Protein AF-R7TTT1-F1 (afdb_monomer_lite)

pLDDT: mean 76.88, std 11.59, range [42.06, 88.31]

Foldseek 3Di:
DDDPQDPVRFDWDWDPAAAPVRHIDIDTLCQQCPVDQPDNVSLSVPPVNSVVSPDD

Structure (mmCIF, N/CA/C/O backbone):
data_AF-R7TTT1-F1
#
_entry.id   AF-R7TTT1-F1
#
loop_
_atom_site.group_PDB
_atom_site.id
_atom_site.type_symbol
_atom_site.label_atom_id
_atom_site.label_alt_id
_atom_site.label_comp_id
_atom_site.label_asym_id
_atom_site.label_entity_id
_atom_site.label_seq_id
_atom_site.pdbx_PDB_ins_code
_atom_site.Cartn_x
_atom_site.Cartn_y
_atom_site.Cartn_z
_atom_site.occupancy
_atom_site.B_iso_or_equiv
_atom_site.auth_seq_id
_atom_site.auth_comp_id
_atom_site.auth_asym_id
_atom_site.auth_atom_id
_atom_site.pdbx_PDB_model_num
ATOM 1 N N . VAL A 1 1 ? -8.349 -10.086 4.150 1.00 55.00 1 VAL A N 1
ATOM 2 C CA . VAL A 1 1 ? -9.127 -9.160 3.294 1.00 55.00 1 VAL A CA 1
ATOM 3 C C . VAL A 1 1 ? -8.632 -9.351 1.870 1.00 55.00 1 VAL A C 1
ATOM 5 O O . VAL A 1 1 ? -7.429 -9.326 1.676 1.00 55.00 1 VAL A O 1
ATOM 8 N N . ALA A 1 2 ? -9.507 -9.669 0.917 1.00 59.81 2 ALA A N 1
ATOM 9 C CA . ALA A 1 2 ? -9.115 -9.854 -0.481 1.00 59.81 2 ALA A CA 1
ATOM 10 C C . ALA A 1 2 ? -9.521 -8.602 -1.262 1.00 59.81 2 ALA A C 1
ATOM 12 O O . ALA A 1 2 ? -10.703 -8.259 -1.285 1.00 59.81 2 ALA A O 1
ATOM 13 N N . CYS A 1 3 ? -8.549 -7.903 -1.846 1.00 73.00 3 CYS A N 1
ATOM 14 C CA . CYS A 1 3 ? -8.819 -6.780 -2.735 1.00 73.00 3 CYS A CA 1
ATOM 15 C C . CYS A 1 3 ? -9.398 -7.292 -4.064 1.00 73.00 3 CYS A C 1
ATOM 17 O O . CYS A 1 3 ? -8.976 -8.353 -4.536 1.00 73.00 3 CYS A O 1
ATOM 19 N N . PRO A 1 4 ? -10.364 -6.582 -4.671 1.00 72.38 4 PRO A N 1
ATOM 20 C CA . PRO A 1 4 ? -10.916 -6.980 -5.958 1.00 72.38 4 PRO A CA 1
ATOM 21 C C . PRO A 1 4 ? -9.830 -6.859 -7.028 1.00 72.38 4 PRO A C 1
ATOM 23 O O . PRO A 1 4 ? -9.270 -5.789 -7.211 1.00 72.38 4 PRO A O 1
ATOM 26 N N . VAL A 1 5 ? -9.518 -7.944 -7.734 1.00 66.38 5 VAL A N 1
ATOM 27 C CA . VAL A 1 5 ? -8.580 -7.895 -8.865 1.00 66.38 5 VAL A CA 1
ATOM 28 C C . VAL A 1 5 ? -9.112 -6.915 -9.908 1.00 66.38 5 VAL A C 1
ATOM 30 O O . VAL A 1 5 ? -10.221 -7.087 -10.416 1.00 66.38 5 VAL A O 1
ATOM 33 N N . THR A 1 6 ? -8.348 -5.864 -10.191 1.00 65.56 6 THR A N 1
ATOM 34 C CA . THR A 1 6 ? -8.649 -4.941 -11.283 1.00 65.56 6 THR A CA 1
ATOM 35 C C . THR A 1 6 ? -8.416 -5.657 -12.612 1.00 65.56 6 THR A C 1
ATOM 37 O O . THR A 1 6 ? -7.428 -6.369 -12.785 1.00 65.56 6 THR A O 1
ATOM 40 N N . ASP A 1 7 ? -9.336 -5.464 -13.560 1.00 64.38 7 ASP A N 1
ATOM 41 C CA . ASP A 1 7 ? -9.307 -6.064 -14.910 1.00 64.38 7 ASP A CA 1
ATOM 42 C C . ASP A 1 7 ? -8.018 -5.721 -15.690 1.00 64.38 7 ASP A C 1
ATOM 44 O O . ASP A 1 7 ? -7.586 -6.454 -16.572 1.00 64.38 7 ASP A O 1
ATOM 48 N N . ASP A 1 8 ? -7.343 -4.646 -15.278 1.00 69.88 8 ASP A N 1
ATOM 49 C CA . ASP A 1 8 ? -6.101 -4.121 -15.851 1.00 69.88 8 ASP A CA 1
ATOM 50 C C . ASP A 1 8 ? -4.844 -4.954 -15.497 1.00 69.88 8 ASP A C 1
ATOM 52 O O . ASP A 1 8 ? -3.730 -4.594 -15.870 1.00 69.88 8 ASP A O 1
ATOM 56 N N . GLY A 1 9 ? -4.990 -6.058 -14.750 1.00 66.12 9 GLY A N 1
ATOM 57 C CA . GLY A 1 9 ? -3.885 -6.956 -14.383 1.00 66.12 9 GLY A CA 1
ATOM 58 C C . GLY A 1 9 ? -2.964 -6.426 -13.278 1.00 66.12 9 GLY A C 1
ATOM 59 O O . GLY A 1 9 ? -1.912 -7.013 -13.015 1.00 66.12 9 GLY A O 1
ATOM 60 N N . ARG A 1 10 ? -3.353 -5.332 -12.620 1.00 70.75 10 ARG A N 1
ATOM 61 C CA . ARG A 1 10 ? -2.583 -4.699 -11.543 1.00 70.75 10 ARG A CA 1
ATOM 62 C C . ARG A 1 10 ? -2.800 -5.431 -10.227 1.00 70.75 10 ARG A C 1
ATOM 64 O O . ARG A 1 10 ? -3.904 -5.902 -9.936 1.00 70.75 10 ARG A O 1
ATOM 71 N N . ARG A 1 11 ? -1.745 -5.547 -9.421 1.00 76.56 11 ARG A N 1
ATOM 72 C CA . ARG A 1 11 ? -1.844 -6.193 -8.112 1.00 76.56 11 ARG A CA 1
ATOM 73 C C . ARG A 1 11 ? -2.279 -5.148 -7.100 1.00 76.56 11 ARG A C 1
ATOM 75 O O . ARG A 1 11 ? -1.581 -4.176 -6.855 1.00 76.56 11 ARG A O 1
ATOM 82 N N . LEU A 1 12 ? -3.447 -5.367 -6.504 1.00 81.12 12 LEU A N 1
ATOM 83 C CA . LEU A 1 12 ? -3.892 -4.547 -5.389 1.00 81.12 12 LEU A CA 1
ATOM 84 C C . LEU A 1 12 ? -3.389 -5.127 -4.073 1.00 81.12 12 LEU A C 1
ATOM 86 O O . LEU A 1 12 ? -3.589 -6.311 -3.784 1.00 81.12 12 LEU A O 1
ATOM 90 N N . ILE A 1 13 ? -2.797 -4.263 -3.262 1.00 81.06 13 ILE A N 1
ATOM 91 C CA . ILE A 1 13 ? -2.346 -4.554 -1.908 1.00 81.06 13 ILE A CA 1
ATOM 92 C C . ILE A 1 13 ? -3.344 -3.932 -0.934 1.00 81.06 13 ILE A C 1
ATOM 94 O O . ILE A 1 13 ? -3.764 -2.784 -1.088 1.00 81.06 13 ILE A O 1
ATOM 98 N N . SER A 1 14 ? -3.761 -4.703 0.070 1.00 84.50 14 SER A N 1
ATOM 99 C CA . SER A 1 14 ? -4.595 -4.193 1.158 1.00 84.50 14 SER A CA 1
ATOM 100 C C . SER A 1 14 ? -3.733 -3.504 2.207 1.00 84.50 14 SER A C 1
ATOM 102 O O . SER A 1 14 ? -2.769 -4.110 2.679 1.00 84.50 14 SER A O 1
ATOM 104 N N . CYS A 1 15 ? -4.136 -2.309 2.636 1.00 84.69 15 CYS A N 1
ATOM 105 C CA . CYS A 1 15 ? -3.533 -1.642 3.784 1.00 84.69 15 CYS A CA 1
ATOM 106 C C . CYS A 1 15 ? -3.629 -2.534 5.039 1.00 84.69 15 CYS A C 1
ATOM 108 O O . CYS A 1 15 ? -4.676 -3.163 5.249 1.00 84.69 15 CYS A O 1
ATOM 110 N N . PRO A 1 16 ? -2.569 -2.615 5.862 1.00 81.06 16 PRO A N 1
ATOM 111 C CA . PRO A 1 16 ? -2.585 -3.399 7.095 1.00 81.06 16 PRO A CA 1
ATOM 112 C C . PRO A 1 16 ? -3.630 -2.909 8.103 1.00 81.06 16 PRO A C 1
ATOM 114 O O . PRO A 1 16 ? -4.267 -3.732 8.768 1.00 81.06 16 PRO A O 1
ATOM 117 N N . SER A 1 17 ? -3.845 -1.597 8.186 1.00 83.69 17 SER A N 1
ATOM 118 C CA . SER A 1 17 ? -4.820 -0.969 9.066 1.00 83.69 17 SER A CA 1
ATOM 119 C C . SER A 1 17 ? -6.056 -0.507 8.293 1.00 83.69 17 SER A C 1
ATOM 121 O O . SER A 1 17 ? -5.962 -0.004 7.167 1.00 83.69 17 SER A O 1
ATOM 123 N N . PRO A 1 18 ? -7.248 -0.641 8.893 1.00 84.31 18 PRO A N 1
ATOM 124 C CA . PRO A 1 18 ? -8.447 -0.045 8.341 1.00 84.31 18 PRO A CA 1
ATOM 125 C C . PRO A 1 18 ? -8.449 1.481 8.506 1.00 84.31 18 PRO A C 1
ATOM 127 O O . PRO A 1 18 ? -7.780 2.049 9.368 1.00 84.31 18 PRO A O 1
ATOM 130 N N . ASP A 1 19 ? -9.265 2.138 7.692 1.00 82.31 19 ASP A N 1
ATOM 131 C CA . ASP A 1 19 ? -9.575 3.562 7.792 1.00 82.31 19 ASP A CA 1
ATOM 132 C C . ASP A 1 19 ? -10.395 3.882 9.064 1.00 82.31 19 ASP A C 1
ATOM 134 O O . ASP A 1 19 ? -10.831 2.975 9.779 1.00 82.31 19 ASP A O 1
ATOM 138 N N . GLN A 1 20 ? -10.673 5.163 9.341 1.00 84.19 20 GLN A N 1
ATOM 139 C CA . GLN A 1 20 ? -11.410 5.620 10.536 1.00 84.19 20 GLN A CA 1
ATOM 140 C C . GLN A 1 20 ? -12.800 4.970 10.715 1.00 84.19 20 GLN A C 1
ATOM 142 O O . GLN A 1 20 ? -13.364 4.995 11.808 1.00 84.19 20 GLN A O 1
ATOM 147 N N . PHE A 1 21 ? -13.354 4.380 9.652 1.00 86.19 21 PHE A N 1
ATOM 148 C CA . PHE A 1 21 ? -14.627 3.651 9.650 1.00 86.19 21 PHE A CA 1
ATOM 149 C C . PHE A 1 21 ? -14.485 2.120 9.740 1.00 86.19 21 PHE A C 1
ATOM 151 O O . PHE A 1 21 ? -15.480 1.408 9.614 1.00 86.19 21 PHE A O 1
ATOM 158 N N . GLY A 1 22 ? -13.275 1.585 9.926 1.00 83.38 22 GLY A N 1
ATOM 159 C CA . GLY A 1 22 ? -13.033 0.138 9.960 1.00 83.38 22 GLY A CA 1
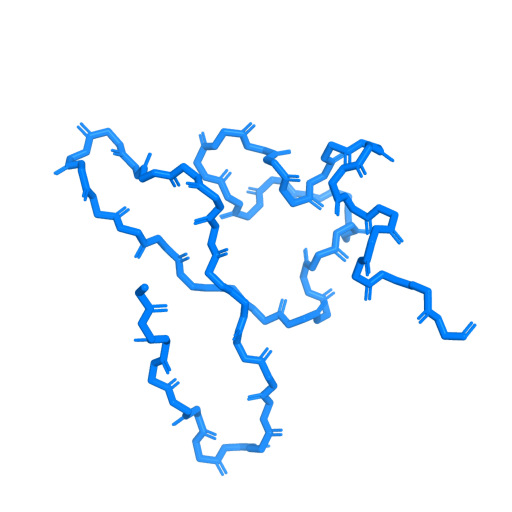ATOM 160 C C . GLY A 1 22 ? -12.951 -0.519 8.574 1.00 83.38 22 GLY A C 1
ATOM 161 O O . GLY A 1 22 ? -12.984 -1.745 8.470 1.00 83.38 22 GLY A O 1
ATOM 162 N N . VAL A 1 23 ? -12.855 0.275 7.502 1.00 83.75 23 VAL A N 1
ATOM 163 C CA . VAL A 1 23 ? -12.805 -0.213 6.117 1.00 83.75 23 VAL A CA 1
ATOM 164 C C . VAL A 1 23 ? -11.355 -0.369 5.672 1.00 83.75 23 VAL A C 1
ATOM 166 O O . VAL A 1 23 ? -10.578 0.577 5.732 1.00 83.75 23 VAL A O 1
ATOM 169 N N . TYR A 1 24 ? -10.993 -1.552 5.183 1.00 83.75 24 TYR A N 1
ATOM 170 C CA . TYR A 1 24 ? -9.674 -1.792 4.602 1.00 83.75 24 TYR A CA 1
ATOM 171 C C . TYR A 1 24 ? -9.590 -1.172 3.207 1.00 83.75 24 TYR A C 1
ATOM 173 O O . TYR A 1 24 ? -10.399 -1.493 2.332 1.00 83.75 24 TYR A O 1
ATOM 181 N N . LYS A 1 25 ? -8.605 -0.294 3.001 1.00 85.12 25 LYS A N 1
ATOM 182 C CA . LYS A 1 25 ? -8.326 0.320 1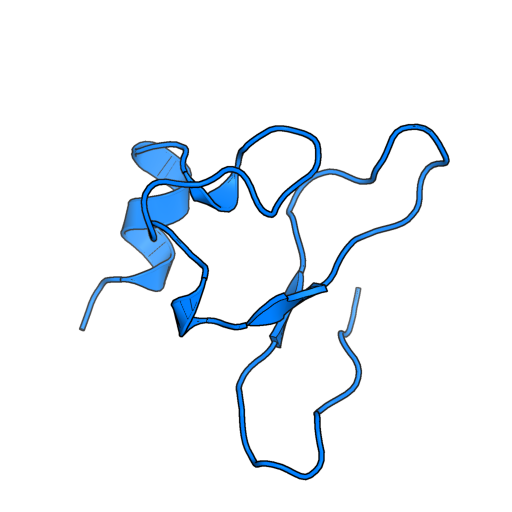.701 1.00 85.12 25 LYS A CA 1
ATOM 183 C C . LYS A 1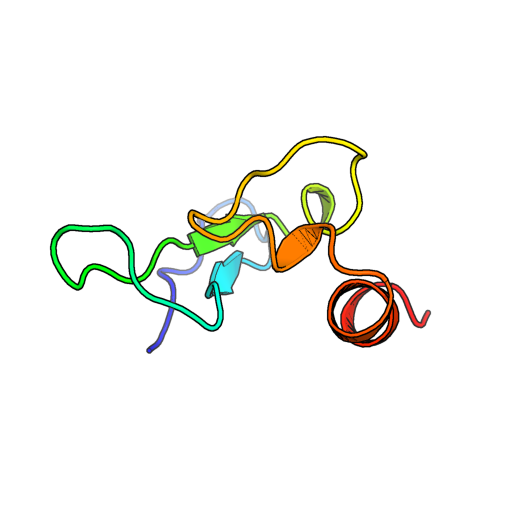 25 ? -7.399 -0.581 0.884 1.00 85.12 25 LYS A C 1
ATOM 185 O O . LYS A 1 25 ? -6.514 -1.232 1.432 1.00 85.12 25 LYS A O 1
ATOM 190 N N . CYS A 1 26 ? -7.628 -0.618 -0.422 1.00 85.81 26 CYS A N 1
ATOM 191 C CA . CYS A 1 26 ? -6.782 -1.312 -1.383 1.00 85.81 26 CYS A CA 1
ATOM 192 C C . CYS A 1 26 ? -6.091 -0.278 -2.264 1.00 85.81 26 CYS A C 1
ATOM 194 O O . CYS A 1 26 ? -6.751 0.642 -2.755 1.00 85.81 26 CYS A O 1
ATOM 196 N N . ILE A 1 27 ? -4.789 -0.439 -2.453 1.00 84.38 27 ILE A N 1
ATOM 197 C CA . ILE A 1 27 ? -3.946 0.449 -3.253 1.00 84.38 27 ILE A CA 1
ATOM 198 C C . ILE A 1 27 ? -3.184 -0.375 -4.292 1.00 84.38 27 ILE A C 1
ATOM 200 O O . ILE A 1 27 ? -3.043 -1.589 -4.144 1.00 84.38 27 ILE A O 1
ATOM 204 N N . ASP A 1 28 ? -2.753 0.271 -5.370 1.00 85.81 28 ASP A N 1
ATOM 205 C CA . ASP A 1 28 ? -1.927 -0.360 -6.404 1.00 85.81 28 ASP A CA 1
ATOM 206 C C . ASP A 1 28 ? -0.526 -0.639 -5.856 1.00 85.81 28 ASP A C 1
ATOM 208 O O . ASP A 1 28 ? -0.024 0.140 -5.042 1.00 85.81 28 ASP A O 1
ATOM 212 N N . ASP A 1 29 ? 0.127 -1.707 -6.308 1.00 81.12 29 ASP A N 1
ATOM 213 C CA . ASP A 1 29 ? 1.486 -2.007 -5.857 1.00 81.12 29 ASP A CA 1
ATOM 214 C C . ASP A 1 29 ? 2.496 -0.909 -6.215 1.00 81.12 29 ASP A C 1
ATOM 216 O O . ASP A 1 29 ? 3.390 -0.628 -5.420 1.00 81.12 29 ASP A O 1
ATOM 220 N N . HIS A 1 30 ? 2.282 -0.180 -7.317 1.00 81.00 30 HIS A N 1
ATOM 221 C CA . HIS A 1 30 ? 3.095 0.990 -7.668 1.00 81.00 30 HIS A CA 1
ATOM 222 C C . HIS A 1 30 ? 2.917 2.183 -6.724 1.00 81.00 30 HIS A C 1
ATOM 224 O O . HIS A 1 30 ? 3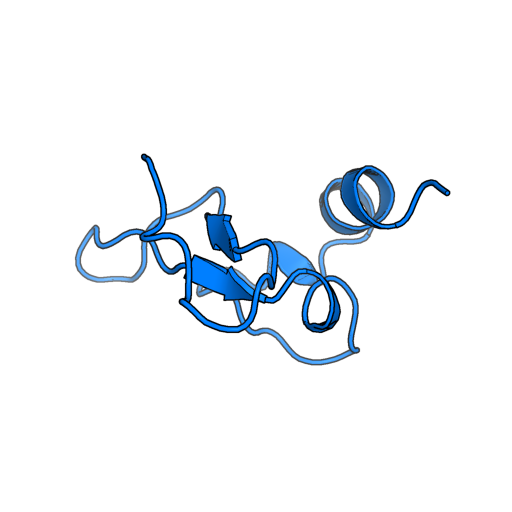.717 3.120 -6.767 1.00 81.00 30 HIS A O 1
ATOM 230 N N . TYR A 1 31 ? 1.842 2.200 -5.934 1.00 85.75 31 TYR A N 1
ATOM 231 C CA . TYR A 1 31 ? 1.601 3.254 -4.956 1.00 85.75 31 TYR A CA 1
ATOM 232 C C . TYR A 1 31 ? 2.205 2.948 -3.590 1.00 85.75 31 TYR A C 1
ATOM 234 O O . TYR A 1 31 ? 2.251 3.839 -2.757 1.00 85.75 31 TYR A O 1
ATOM 242 N N . VAL A 1 32 ? 2.733 1.743 -3.378 1.00 84.31 32 VAL A N 1
ATOM 243 C CA . VAL A 1 32 ? 3.505 1.443 -2.173 1.00 84.31 32 VAL A CA 1
ATOM 244 C C . VAL A 1 32 ? 4.875 2.119 -2.279 1.00 84.31 32 VAL A C 1
ATOM 246 O O . VAL A 1 32 ? 5.603 1.911 -3.256 1.00 84.31 32 VAL A O 1
ATOM 249 N N . CYS A 1 33 ? 5.237 2.913 -1.270 1.00 84.19 33 CYS A N 1
ATOM 250 C CA . CYS A 1 33 ? 6.480 3.692 -1.204 1.00 84.19 33 CYS A CA 1
ATOM 251 C C . CYS A 1 33 ? 6.648 4.736 -2.318 1.00 84.19 33 CYS A C 1
ATOM 253 O O . CYS A 1 33 ? 7.759 4.965 -2.817 1.00 84.19 33 CYS A O 1
ATOM 255 N N . ASN A 1 34 ? 5.558 5.342 -2.772 1.00 85.50 34 ASN A N 1
ATOM 256 C CA . ASN A 1 34 ? 5.592 6.349 -3.825 1.00 85.50 34 ASN A CA 1
ATOM 257 C C . ASN A 1 34 ? 5.930 7.763 -3.290 1.00 85.50 34 ASN A C 1
ATOM 259 O O . ASN A 1 34 ? 6.014 8.717 -4.073 1.00 85.50 34 ASN A O 1
ATOM 263 N N . GLY A 1 35 ? 6.126 7.918 -1.976 1.00 85.25 35 GLY A N 1
ATOM 264 C CA . GLY A 1 35 ? 6.350 9.194 -1.298 1.00 85.25 35 GLY A CA 1
ATOM 265 C C . GLY A 1 35 ? 5.065 9.928 -0.898 1.00 85.25 35 GLY A C 1
ATOM 266 O O . GLY A 1 35 ? 5.128 11.100 -0.506 1.00 85.25 35 GLY A O 1
ATOM 267 N N . ARG A 1 36 ? 3.895 9.293 -1.017 1.00 87.44 36 ARG A N 1
ATOM 268 C CA . ARG A 1 36 ? 2.585 9.805 -0.601 1.00 87.44 36 ARG A CA 1
ATOM 269 C C . ARG A 1 36 ? 1.848 8.750 0.221 1.00 87.44 36 ARG A C 1
ATOM 271 O O . ARG A 1 36 ? 1.786 7.607 -0.187 1.00 87.44 36 ARG A O 1
ATOM 278 N N . PRO A 1 37 ? 1.207 9.150 1.329 1.00 88.31 37 PRO A N 1
ATOM 279 C CA . PRO A 1 37 ? 0.398 8.235 2.118 1.00 88.31 37 PRO A CA 1
ATOM 280 C C . PRO A 1 37 ? -0.902 7.904 1.377 1.00 88.31 37 PRO A C 1
ATOM 282 O O . PRO A 1 37 ? -1.860 8.688 1.388 1.00 88.31 37 PRO A O 1
ATOM 285 N N . ASP A 1 38 ? -0.942 6.743 0.739 1.00 88.00 38 ASP A N 1
ATOM 286 C CA . ASP A 1 38 ? -2.133 6.160 0.142 1.00 88.00 38 ASP A CA 1
ATOM 287 C C . ASP A 1 38 ? -2.917 5.311 1.159 1.00 88.00 38 ASP A C 1
ATOM 289 O O . ASP A 1 38 ? -4.150 5.244 1.057 1.00 88.00 38 ASP A O 1
ATOM 293 N N . CYS A 1 39 ? -2.277 4.736 2.186 1.00 86.81 39 CYS A N 1
ATOM 294 C CA . CYS A 1 39 ? -2.963 4.082 3.308 1.00 86.81 39 CYS A CA 1
ATOM 295 C C . CYS A 1 39 ? -3.365 5.074 4.419 1.00 86.81 39 CYS A C 1
ATOM 297 O O . CYS A 1 39 ? -2.696 6.084 4.648 1.00 86.81 39 CYS A O 1
ATOM 299 N N . PRO A 1 40 ? -4.446 4.787 5.173 1.00 87.38 40 PRO A N 1
ATOM 300 C CA . PRO A 1 40 ? -4.987 5.700 6.190 1.00 87.38 40 PRO A CA 1
ATOM 301 C C . PRO A 1 40 ? -4.046 5.962 7.373 1.00 87.38 40 PRO A C 1
ATOM 303 O O . PRO A 1 40 ? -4.205 6.951 8.086 1.00 87.38 40 PRO A O 1
ATOM 306 N N . GLN A 1 41 ? -3.077 5.078 7.605 1.00 85.75 41 GLN A N 1
ATOM 307 C CA . GLN A 1 41 ? -2.037 5.235 8.624 1.00 85.75 41 GLN A CA 1
ATOM 308 C C . GLN A 1 41 ? -0.648 5.477 8.007 1.00 85.75 41 GLN A C 1
ATOM 310 O O . GLN A 1 41 ? 0.348 5.343 8.708 1.00 85.75 41 GLN A O 1
ATOM 315 N N . ALA A 1 42 ? -0.574 5.832 6.713 1.00 86.69 42 ALA A N 1
ATOM 316 C CA . ALA A 1 42 ? 0.680 6.000 5.964 1.00 86.69 42 ALA A CA 1
ATOM 317 C C . ALA A 1 42 ? 1.604 4.765 6.011 1.00 86.69 42 ALA A C 1
ATOM 319 O O . ALA A 1 42 ? 2.822 4.869 5.923 1.00 86.69 42 ALA A O 1
ATOM 320 N N . GLU A 1 43 ? 1.015 3.585 6.192 1.00 85.00 43 GLU A N 1
ATOM 321 C CA . GLU A 1 43 ? 1.714 2.307 6.376 1.00 85.00 43 GLU A CA 1
ATOM 322 C C . GLU A 1 43 ? 2.423 1.861 5.100 1.00 85.00 43 GLU A C 1
ATOM 324 O O . GLU A 1 43 ? 3.448 1.194 5.146 1.00 85.00 43 GLU A O 1
ATOM 329 N N . ASP A 1 44 ? 1.863 2.239 3.957 1.00 85.19 44 ASP A N 1
ATOM 330 C CA . ASP A 1 44 ? 2.432 2.067 2.626 1.00 85.19 44 ASP A CA 1
ATOM 331 C C . ASP A 1 44 ? 3.728 2.861 2.421 1.00 85.19 44 ASP A C 1
ATOM 333 O O . ASP A 1 44 ? 4.551 2.480 1.593 1.00 85.19 44 ASP A O 1
ATOM 337 N N . GLU A 1 45 ? 3.942 3.904 3.222 1.00 87.31 45 GLU A N 1
ATOM 338 C CA . GLU A 1 45 ? 5.148 4.737 3.237 1.00 87.31 45 GLU A CA 1
ATOM 339 C C . GLU A 1 45 ? 6.024 4.484 4.475 1.00 87.31 45 GLU A C 1
ATOM 341 O O . GLU A 1 45 ? 7.076 5.108 4.642 1.00 87.31 45 GLU A O 1
ATOM 346 N N . ASP A 1 46 ? 5.621 3.569 5.364 1.00 84.62 46 ASP A N 1
ATOM 347 C CA . ASP A 1 46 ? 6.432 3.212 6.522 1.00 84.62 46 ASP A CA 1
ATOM 348 C C . ASP A 1 46 ? 7.644 2.411 6.058 1.00 84.62 46 ASP A C 1
ATOM 350 O O . ASP A 1 46 ? 7.500 1.334 5.486 1.00 84.62 46 ASP A O 1
ATOM 354 N N . GLY A 1 47 ? 8.851 2.897 6.348 1.00 70.94 47 GLY A N 1
ATOM 355 C CA . GLY A 1 47 ? 10.095 2.277 5.887 1.00 70.94 47 GLY A CA 1
ATOM 356 C C . GLY A 1 47 ? 10.267 0.804 6.276 1.00 70.94 47 GLY A C 1
ATOM 357 O O . GLY A 1 47 ? 11.070 0.124 5.653 1.00 70.94 47 GLY A O 1
ATOM 358 N N . THR A 1 48 ? 9.523 0.278 7.252 1.00 71.31 48 THR A N 1
ATOM 359 C CA . THR A 1 48 ? 9.550 -1.145 7.633 1.00 71.31 48 THR A CA 1
ATOM 360 C C . THR A 1 48 ? 8.549 -1.978 6.825 1.00 71.31 48 THR A C 1
ATOM 362 O O . THR A 1 48 ? 8.844 -3.120 6.469 1.00 71.31 48 THR A O 1
ATOM 365 N N . ALA A 1 49 ? 7.372 -1.424 6.521 1.00 68.19 49 ALA A N 1
ATOM 366 C CA . ALA A 1 49 ? 6.297 -2.103 5.789 1.00 68.19 49 ALA A CA 1
ATOM 367 C C . ALA A 1 49 ? 6.432 -1.963 4.260 1.00 68.19 49 ALA A C 1
ATOM 369 O O . ALA A 1 49 ? 6.198 -2.922 3.519 1.00 68.19 49 ALA A O 1
ATOM 370 N N . CYS A 1 50 ? 6.898 -0.801 3.809 1.00 71.19 50 CYS A N 1
ATOM 371 C CA . CYS A 1 50 ? 7.261 -0.474 2.436 1.00 71.19 50 CYS A CA 1
ATOM 372 C C . CYS A 1 50 ? 8.351 -1.413 1.881 1.00 71.19 50 CYS A C 1
ATOM 374 O O . CYS A 1 50 ? 8.231 -1.939 0.771 1.00 71.19 50 CYS A O 1
ATOM 376 N N . MET A 1 51 ? 9.388 -1.700 2.684 1.00 61.28 51 MET A N 1
ATOM 377 C CA . MET A 1 51 ? 10.507 -2.559 2.271 1.00 61.28 51 MET A CA 1
ATOM 378 C C . MET A 1 51 ? 10.040 -3.937 1.815 1.00 61.28 51 MET A C 1
ATOM 380 O O . MET A 1 51 ? 10.624 -4.470 0.890 1.00 61.28 51 MET A O 1
ATOM 384 N N . PHE A 1 52 ? 8.996 -4.513 2.418 1.00 60.38 52 PHE A N 1
ATOM 385 C CA . PHE A 1 52 ? 8.544 -5.870 2.093 1.00 60.38 52 PHE A CA 1
ATOM 386 C C . PHE A 1 52 ? 7.897 -6.001 0.709 1.00 60.38 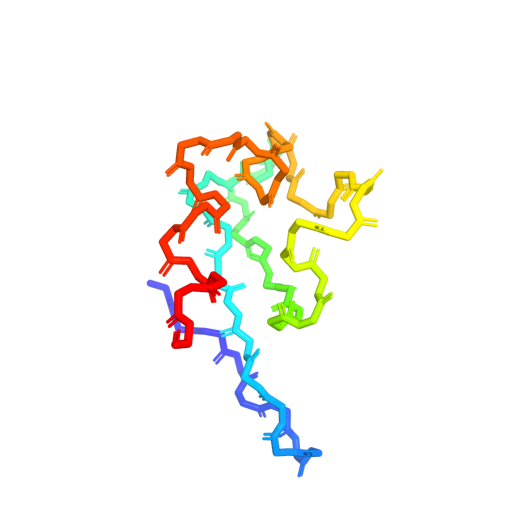52 PHE A C 1
ATOM 388 O O . PHE A 1 52 ? 7.865 -7.105 0.167 1.00 60.38 52 PHE A O 1
ATOM 395 N N . HIS A 1 53 ? 7.391 -4.904 0.141 1.00 55.41 53 HIS A N 1
ATOM 396 C CA . HIS A 1 53 ? 6.673 -4.915 -1.136 1.00 55.41 53 HIS A CA 1
ATOM 397 C C . HIS A 1 53 ? 7.516 -4.418 -2.318 1.00 55.41 53 HIS A C 1
ATOM 399 O O . HIS A 1 53 ? 7.184 -4.738 -3.455 1.00 55.41 53 HIS A O 1
ATOM 405 N N . GLN A 1 54 ? 8.628 -3.714 -2.067 1.00 54.22 54 GLN A N 1
ATOM 406 C CA . GLN A 1 54 ? 9.579 -3.288 -3.104 1.00 54.22 54 GLN A CA 1
ATOM 407 C C . GLN A 1 54 ? 10.781 -4.233 -3.299 1.00 54.22 54 GLN A C 1
ATOM 409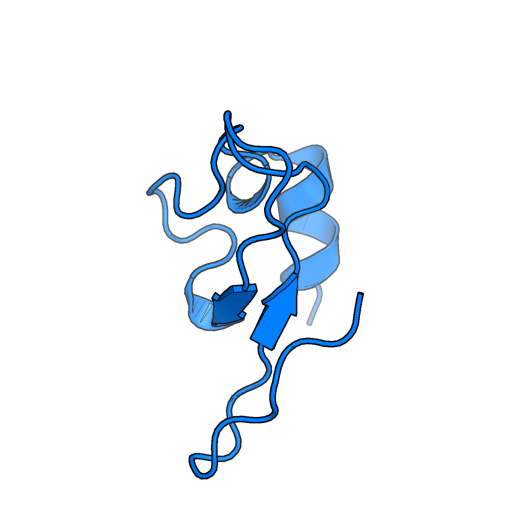 O O . GLN A 1 54 ? 11.639 -3.938 -4.133 1.00 54.22 54 GLN A O 1
ATOM 414 N N . ILE A 1 55 ? 10.878 -5.358 -2.571 1.00 45.97 55 ILE A N 1
ATOM 415 C CA . ILE A 1 55 ? 11.959 -6.337 -2.798 1.00 45.97 55 ILE A CA 1
ATOM 416 C C . ILE A 1 55 ? 11.695 -7.090 -4.107 1.00 45.97 55 ILE A C 1
ATOM 418 O O . ILE A 1 55 ? 10.963 -8.082 -4.138 1.00 45.97 55 ILE A O 1
ATOM 422 N N . VAL A 1 56 ? 12.299 -6.587 -5.180 1.00 42.06 56 VAL A N 1
ATOM 423 C CA . VAL A 1 56 ? 12.593 -7.322 -6.417 1.00 42.06 56 VAL A CA 1
ATOM 424 C C . VAL A 1 56 ? 13.967 -7.973 -6.342 1.00 42.06 56 VAL A C 1
ATOM 426 O O . VAL A 1 56 ? 14.898 -7.343 -5.791 1.00 42.06 56 VAL A O 1
#

InterPro domains:
  IPR002172 Low-density lipoprotein (LDL) receptor class A repeat [PF00057] (25-50)
  IPR002172 Low-density lipoprotein (LDL) receptor class A repeat [PS50068] (2-51)
  IPR023415 Low-density lipoprotein (LDL) receptor class A, conserved site [PS01209] (26-50)
  IPR036055 LDL receptor-like superfamily [G3DSA:4.10.400.10] (14-53)
  IPR036055 LDL receptor-like superfamily [SSF57424] (25-51)

Organism: Capitella teleta (NCBI:txid283909)

Secondary structure (DSSP, 8-state):
-PPPPPTT-PPEEEPSS--TTSPPPEEEGGGTTSSS--STTSGGG-TTTGGGTS--

Sequence (56 aa):
VACPVTDDGRRLISCPSPDQFGVYKCIDDHYVCNGRPDCPQAEDEDGTACMFHQIV

Radius of gyration: 10.94 Å; chains: 1; bounding box: 27×20×26 Å